Protein AF-A0A1A8HLD9-F1 (afdb_monomer_lite)

Organism: NCBI:txid1143690

Radius of gyration: 20.05 Å; chains: 1; bounding box: 68×21×40 Å

Structure (mmCIF, N/CA/C/O backbone):
data_AF-A0A1A8HLD9-F1
#
_entry.id   AF-A0A1A8HLD9-F1
#
loop_
_atom_site.group_PDB
_atom_site.id
_atom_site.type_symbol
_atom_site.label_atom_id
_atom_site.label_alt_id
_atom_site.label_comp_id
_atom_site.label_asym_id
_atom_site.label_entity_id
_atom_site.label_seq_id
_atom_site.pdbx_PDB_ins_code
_atom_site.Cartn_x
_atom_site.Cartn_y
_atom_site.Cartn_z
_atom_site.occupancy
_atom_site.B_iso_or_equiv
_atom_site.auth_seq_id
_atom_site.auth_comp_id
_atom_site.auth_asym_id
_atom_site.auth_atom_id
_atom_site.pdbx_PDB_model_num
ATOM 1 N N . ASP A 1 1 ? -10.152 0.353 26.319 1.00 69.06 1 ASP A N 1
ATOM 2 C CA . ASP A 1 1 ? -8.879 0.229 25.577 1.00 69.06 1 ASP A CA 1
ATOM 3 C C . ASP A 1 1 ? -8.980 0.678 24.114 1.00 69.06 1 ASP A C 1
ATOM 5 O O . ASP A 1 1 ? -8.528 -0.023 23.220 1.00 69.06 1 ASP A O 1
ATOM 9 N N . GLU A 1 2 ? -9.514 1.875 23.846 1.00 89.31 2 GLU A N 1
ATOM 10 C CA . GLU A 1 2 ? -9.598 2.438 22.481 1.00 89.31 2 GLU A CA 1
ATOM 11 C C . GLU A 1 2 ? -8.245 2.979 21.995 1.00 89.31 2 GLU A C 1
ATOM 13 O O . GLU A 1 2 ? -7.845 2.766 20.853 1.00 89.31 2 GLU A O 1
ATOM 18 N N . GLU A 1 3 ? -7.478 3.617 22.886 1.00 91.44 3 GLU A N 1
ATOM 19 C CA . GLU A 1 3 ? -6.125 4.094 22.572 1.00 91.44 3 GLU A CA 1
ATOM 20 C C . GLU A 1 3 ? -5.189 2.947 22.168 1.00 91.44 3 GLU A C 1
ATOM 22 O O . GLU A 1 3 ? -4.403 3.088 21.231 1.00 91.44 3 GLU A O 1
ATOM 27 N N . SER A 1 4 ? -5.311 1.791 22.830 1.00 94.00 4 SER A N 1
ATOM 28 C CA . SER A 1 4 ? -4.525 0.596 22.506 1.00 94.00 4 SER A CA 1
ATOM 29 C C . SER A 1 4 ? -4.859 0.055 21.114 1.00 94.00 4 SER A C 1
ATOM 31 O O . SER A 1 4 ? -3.947 -0.271 20.354 1.00 94.00 4 SER A O 1
ATOM 33 N N . GLN A 1 5 ? -6.143 0.023 20.742 1.00 93.56 5 GLN A N 1
ATOM 34 C CA . GLN A 1 5 ? -6.575 -0.395 19.405 1.00 93.56 5 GLN A CA 1
ATOM 35 C C . GLN A 1 5 ? -6.090 0.574 18.321 1.00 93.56 5 GLN A C 1
ATOM 37 O O . GLN A 1 5 ? -5.526 0.141 17.315 1.00 93.56 5 GLN A O 1
ATOM 42 N N . ASN A 1 6 ? -6.216 1.882 18.556 1.00 94.38 6 ASN A N 1
ATOM 43 C CA . ASN A 1 6 ? -5.728 2.910 17.635 1.00 94.38 6 ASN A CA 1
ATOM 44 C C . ASN A 1 6 ? -4.209 2.832 17.437 1.00 94.38 6 ASN A C 1
ATOM 46 O O . ASN A 1 6 ? -3.710 3.012 16.323 1.00 94.38 6 ASN A O 1
ATOM 50 N N . GLN A 1 7 ? -3.460 2.554 18.505 1.00 95.44 7 GLN A N 1
ATOM 51 C CA . GLN A 1 7 ? -2.015 2.368 18.425 1.00 95.44 7 GLN A CA 1
ATOM 52 C C . GLN A 1 7 ? -1.656 1.110 17.622 1.00 95.44 7 GLN A C 1
ATOM 54 O O . GLN A 1 7 ? -0.838 1.188 16.705 1.00 95.44 7 GLN A O 1
ATOM 59 N N . ALA A 1 8 ? -2.322 -0.017 17.890 1.00 96.25 8 ALA A N 1
ATOM 60 C CA . ALA A 1 8 ? -2.116 -1.258 17.145 1.00 96.25 8 ALA A CA 1
ATOM 61 C C . ALA A 1 8 ? -2.419 -1.090 15.644 1.00 96.25 8 ALA A C 1
ATOM 63 O O . ALA A 1 8 ? -1.652 -1.547 14.795 1.00 96.25 8 ALA A O 1
ATOM 64 N N . GLN A 1 9 ? -3.490 -0.369 15.297 1.00 95.81 9 GLN A N 1
ATOM 65 C CA . GLN A 1 9 ? -3.831 -0.075 13.906 1.00 95.81 9 GLN A CA 1
ATOM 66 C C . GLN A 1 9 ? -2.749 0.773 13.223 1.00 95.81 9 GLN A C 1
ATOM 68 O O . GLN A 1 9 ? -2.356 0.483 12.090 1.00 95.81 9 GLN A O 1
ATOM 73 N N . LYS A 1 10 ? -2.229 1.807 13.898 1.00 96.44 10 LYS A N 1
ATOM 74 C CA . LYS A 1 10 ? -1.130 2.631 13.364 1.00 96.44 10 LYS A CA 1
ATOM 75 C C . LYS A 1 10 ? 0.120 1.795 13.103 1.00 96.44 10 LYS A C 1
ATOM 77 O O . LYS A 1 10 ? 0.704 1.908 12.025 1.00 96.44 10 LYS A O 1
ATOM 82 N N . GLU A 1 11 ? 0.494 0.930 14.041 1.00 97.94 11 GLU A N 1
ATOM 83 C CA . GLU A 1 11 ? 1.642 0.029 13.899 1.00 97.94 11 GLU A CA 1
ATOM 84 C C . GLU A 1 11 ? 1.458 -0.956 12.739 1.00 97.94 11 GLU A C 1
ATOM 86 O O . GLU A 1 11 ? 2.380 -1.162 11.946 1.00 97.94 11 GLU A O 1
ATOM 91 N N . GLN A 1 12 ? 0.252 -1.507 12.573 1.00 98.12 12 GLN A N 1
ATOM 92 C CA . GLN A 1 12 ? -0.077 -2.370 11.441 1.00 98.12 12 GLN A CA 1
ATOM 93 C C . GLN A 1 12 ? 0.089 -1.635 10.102 1.00 98.12 12 GLN A C 1
ATOM 95 O O . GLN A 1 12 ? 0.697 -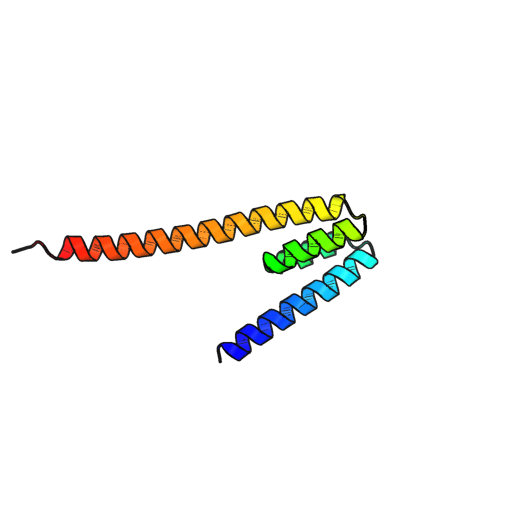2.174 9.176 1.00 98.12 12 GLN A O 1
ATOM 100 N N . GLN A 1 13 ? -0.407 -0.400 9.988 1.00 98.19 13 GLN A N 1
ATOM 101 C CA . GLN A 1 13 ? -0.277 0.395 8.761 1.00 98.19 13 GLN A CA 1
ATOM 102 C C . GLN A 1 13 ? 1.178 0.801 8.482 1.00 98.19 13 GLN A C 1
ATOM 104 O O . GLN A 1 13 ? 1.625 0.770 7.332 1.00 98.19 13 GLN A O 1
ATOM 109 N N . GLU A 1 14 ? 1.954 1.114 9.523 1.00 98.06 14 GLU A N 1
ATOM 110 C CA . GLU A 1 14 ? 3.392 1.354 9.397 1.00 98.06 14 GLU A CA 1
ATOM 111 C C . GLU A 1 14 ? 4.123 0.106 8.877 1.00 98.06 14 GLU A C 1
ATOM 113 O O . GLU A 1 14 ? 4.958 0.194 7.969 1.00 98.06 14 GLU A O 1
ATOM 118 N N . LEU A 1 15 ? 3.793 -1.071 9.415 1.00 98.56 15 LEU A N 1
ATOM 119 C CA . LEU A 1 15 ? 4.387 -2.334 8.997 1.00 98.56 15 LEU A CA 1
ATOM 120 C C . LEU A 1 15 ? 4.024 -2.679 7.548 1.00 98.56 15 LEU A C 1
ATOM 122 O O . LEU A 1 15 ? 4.918 -3.021 6.768 1.00 98.56 15 LEU A O 1
ATOM 126 N N . LEU A 1 16 ? 2.756 -2.520 7.160 1.00 98.62 16 LEU A N 1
ATOM 127 C CA . LEU A 1 16 ? 2.310 -2.686 5.774 1.00 98.62 16 LEU A CA 1
ATOM 128 C C . LEU A 1 16 ? 3.101 -1.777 4.831 1.00 98.62 16 LEU A C 1
ATOM 130 O O . LEU A 1 16 ? 3.581 -2.238 3.795 1.00 98.62 16 LEU A O 1
ATOM 134 N N . MET A 1 17 ? 3.322 -0.512 5.203 1.00 98.31 17 MET A N 1
ATOM 135 C CA . MET A 1 17 ? 4.104 0.409 4.378 1.00 98.31 17 MET A CA 1
ATOM 136 C C . MET A 1 17 ? 5.573 -0.022 4.254 1.00 98.31 17 MET A C 1
ATOM 138 O O . MET A 1 17 ? 6.156 0.039 3.168 1.00 98.31 17 MET A O 1
ATOM 142 N N . LYS A 1 18 ? 6.188 -0.520 5.333 1.00 98.50 18 LYS A N 1
ATOM 143 C CA . LYS A 1 18 ? 7.554 -1.072 5.283 1.00 98.50 18 LYS A CA 1
ATOM 144 C C . 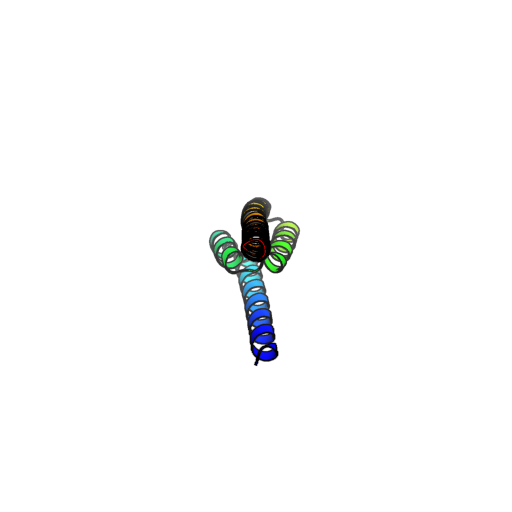LYS A 1 18 ? 7.635 -2.290 4.358 1.00 98.50 18 LYS A C 1
ATOM 146 O O . LYS A 1 18 ? 8.550 -2.367 3.533 1.00 98.50 18 LYS A O 1
ATOM 151 N N . MET A 1 19 ? 6.676 -3.213 4.453 1.00 98.56 19 MET A N 1
ATOM 152 C CA . MET A 1 19 ? 6.596 -4.390 3.580 1.00 98.56 19 MET A CA 1
ATOM 153 C C . MET A 1 19 ? 6.346 -4.008 2.117 1.00 98.56 19 MET A C 1
ATOM 155 O O . MET A 1 19 ? 6.943 -4.599 1.213 1.00 98.56 19 MET A O 1
ATOM 159 N N . PHE A 1 20 ? 5.518 -2.990 1.877 1.00 98.69 20 PHE A N 1
ATOM 160 C CA . PHE A 1 20 ? 5.260 -2.447 0.548 1.00 98.69 20 PHE A CA 1
ATOM 161 C C . PHE A 1 20 ? 6.535 -1.856 -0.055 1.00 98.69 20 PHE A C 1
ATOM 163 O O . PHE A 1 20 ? 6.932 -2.229 -1.158 1.00 98.69 20 PHE A O 1
ATOM 170 N N . ALA A 1 21 ? 7.235 -0.993 0.688 1.00 98.06 21 ALA A N 1
ATOM 171 C CA . ALA A 1 21 ? 8.481 -0.387 0.233 1.00 98.06 21 ALA A CA 1
ATOM 172 C C . ALA A 1 21 ? 9.553 -1.448 -0.065 1.00 98.06 21 ALA A C 1
ATOM 174 O O . ALA A 1 21 ? 10.262 -1.346 -1.067 1.00 98.06 21 ALA A O 1
ATOM 175 N N . LEU A 1 22 ? 9.654 -2.490 0.768 1.00 98.31 22 LEU A N 1
ATOM 176 C CA . LEU A 1 22 ? 10.536 -3.630 0.521 1.00 98.31 22 LEU A CA 1
ATOM 177 C C . LEU A 1 22 ? 10.150 -4.376 -0.764 1.00 98.31 22 LEU A C 1
ATOM 179 O O . LEU A 1 22 ? 11.008 -4.625 -1.606 1.00 98.31 22 LEU A O 1
ATOM 183 N N . SER A 1 23 ? 8.868 -4.693 -0.946 1.00 98.00 23 SER A N 1
ATOM 184 C CA . SER A 1 23 ? 8.368 -5.394 -2.137 1.00 98.00 23 SER A CA 1
ATOM 185 C C . SER A 1 23 ? 8.604 -4.587 -3.416 1.00 98.00 23 SER A C 1
ATOM 187 O O . SER A 1 23 ? 9.045 -5.142 -4.421 1.00 98.00 23 SER A O 1
ATOM 189 N N . CYS A 1 24 ? 8.417 -3.268 -3.352 1.00 96.88 24 CYS A N 1
ATOM 190 C CA . CYS A 1 24 ? 8.645 -2.340 -4.458 1.00 96.88 24 CYS A CA 1
ATOM 191 C C . CYS A 1 24 ? 10.131 -2.268 -4.858 1.00 96.88 24 CYS A C 1
ATOM 193 O O . CYS A 1 24 ? 10.458 -2.222 -6.046 1.00 96.88 24 CYS A O 1
ATOM 195 N N . LYS A 1 25 ? 11.045 -2.326 -3.878 1.00 96.06 25 LYS A N 1
ATOM 196 C CA . LYS A 1 25 ? 12.497 -2.424 -4.118 1.00 96.06 25 LYS A CA 1
ATOM 197 C C . LYS A 1 25 ? 12.923 -3.756 -4.740 1.00 96.06 25 LYS A C 1
ATOM 199 O O . LYS A 1 25 ? 13.950 -3.790 -5.401 1.00 96.06 25 LYS A O 1
ATOM 204 N N . LEU A 1 26 ? 12.169 -4.828 -4.498 1.00 97.31 26 LEU A N 1
ATOM 205 C CA . LEU A 1 26 ? 12.433 -6.173 -5.021 1.00 97.31 26 LEU A CA 1
ATOM 206 C C . LEU A 1 26 ? 11.679 -6.473 -6.326 1.00 97.31 26 LEU A C 1
ATOM 208 O O . LEU A 1 26 ? 11.587 -7.641 -6.703 1.00 97.31 26 LEU A O 1
ATOM 212 N N . ASP A 1 27 ? 11.087 -5.462 -6.972 1.00 95.12 27 ASP A N 1
ATOM 213 C CA . ASP A 1 27 ? 10.317 -5.608 -8.218 1.00 95.12 27 ASP A CA 1
ATOM 214 C C . ASP A 1 27 ? 9.097 -6.547 -8.097 1.00 95.12 27 ASP A C 1
ATOM 216 O O . ASP A 1 27 ? 8.583 -7.077 -9.080 1.00 95.12 27 ASP A O 1
ATOM 220 N N . ARG A 1 28 ? 8.589 -6.762 -6.878 1.00 97.19 28 ARG A N 1
ATOM 221 C CA . ARG A 1 28 ? 7.446 -7.647 -6.602 1.00 97.19 28 ARG A CA 1
ATOM 222 C C . ARG A 1 28 ? 6.128 -6.878 -6.751 1.00 97.19 28 ARG A C 1
ATOM 224 O O . ARG A 1 28 ? 5.398 -6.724 -5.777 1.00 97.19 28 ARG A O 1
ATOM 231 N N . GLU A 1 29 ? 5.816 -6.390 -7.952 1.00 94.81 29 GLU A N 1
ATOM 232 C CA . GLU A 1 29 ? 4.663 -5.493 -8.177 1.00 94.81 29 GLU A CA 1
ATOM 233 C C . GLU A 1 29 ? 3.318 -6.093 -7.750 1.00 94.81 29 GLU A C 1
ATOM 235 O O . GLU A 1 29 ? 2.515 -5.404 -7.129 1.00 94.81 29 GLU A O 1
ATOM 240 N N . PHE A 1 30 ? 3.092 -7.384 -8.007 1.00 97.25 30 PHE A N 1
ATOM 241 C CA . PHE A 1 30 ? 1.868 -8.066 -7.575 1.00 97.25 30 PHE A CA 1
ATOM 242 C C . PHE A 1 30 ? 1.695 -8.026 -6.049 1.00 97.25 30 PHE A C 1
ATOM 244 O O . PHE A 1 30 ? 0.637 -7.666 -5.548 1.00 97.25 30 PHE A O 1
ATOM 251 N N . ARG A 1 31 ? 2.777 -8.274 -5.303 1.00 98.31 31 ARG A N 1
ATOM 252 C CA . ARG A 1 31 ? 2.767 -8.207 -3.837 1.00 98.31 31 ARG A CA 1
ATOM 253 C C . ARG A 1 31 ? 2.527 -6.789 -3.321 1.00 98.31 31 ARG A C 1
ATOM 255 O O . ARG A 1 31 ? 1.915 -6.614 -2.275 1.00 98.31 31 ARG A O 1
ATOM 262 N N . CYS A 1 32 ? 3.022 -5.772 -4.026 1.00 98.25 32 CYS A N 1
ATOM 263 C CA . CYS A 1 32 ? 2.748 -4.380 -3.676 1.00 98.25 32 CYS A CA 1
ATOM 264 C C . CYS A 1 32 ? 1.249 -4.061 -3.739 1.00 98.25 32 CYS A C 1
ATOM 266 O O . CYS A 1 32 ? 0.769 -3.302 -2.905 1.00 98.25 32 CYS A O 1
ATOM 268 N N . VAL A 1 33 ? 0.535 -4.636 -4.710 1.00 98.12 33 VAL A N 1
ATOM 269 C CA . VAL A 1 33 ? -0.920 -4.488 -4.850 1.00 98.12 33 VAL A CA 1
ATOM 270 C C . VAL A 1 33 ? -1.644 -5.193 -3.701 1.00 98.12 33 VAL A C 1
ATOM 272 O O . VAL A 1 33 ? -2.385 -4.531 -2.988 1.00 98.12 33 VAL A O 1
ATOM 275 N N . GLU A 1 34 ? -1.323 -6.461 -3.418 1.00 98.31 34 GLU A N 1
ATOM 276 C CA . GLU A 1 34 ? -1.935 -7.207 -2.299 1.00 98.31 34 GLU A CA 1
ATOM 277 C C . GLU A 1 34 ? -1.749 -6.500 -0.944 1.00 98.31 34 GLU A C 1
ATOM 279 O O . GLU A 1 34 ? -2.647 -6.465 -0.107 1.00 98.31 34 GLU A O 1
ATOM 284 N N . LEU A 1 35 ? -0.572 -5.905 -0.714 1.00 98.50 35 LEU A N 1
ATOM 285 C CA . LEU A 1 35 ? -0.310 -5.135 0.503 1.00 98.50 35 LEU A CA 1
ATOM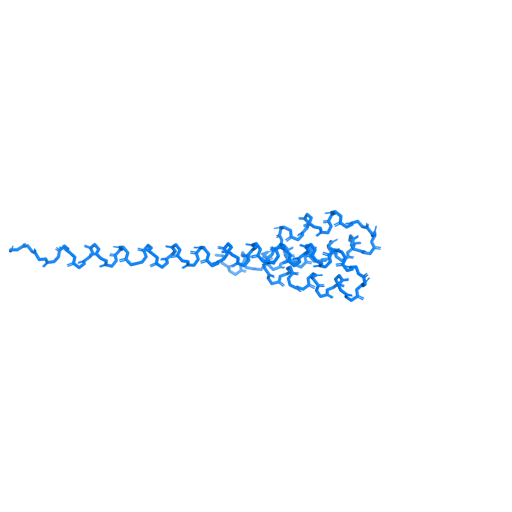 286 C C . LEU A 1 35 ? -1.128 -3.840 0.559 1.00 98.50 35 LEU A C 1
ATOM 288 O O . LEU A 1 35 ? -1.511 -3.426 1.651 1.00 98.50 35 LEU A O 1
ATOM 292 N N . ALA A 1 36 ? -1.380 -3.196 -0.583 1.00 98.19 36 ALA A N 1
ATOM 293 C CA . ALA A 1 36 ? -2.174 -1.973 -0.660 1.00 98.19 3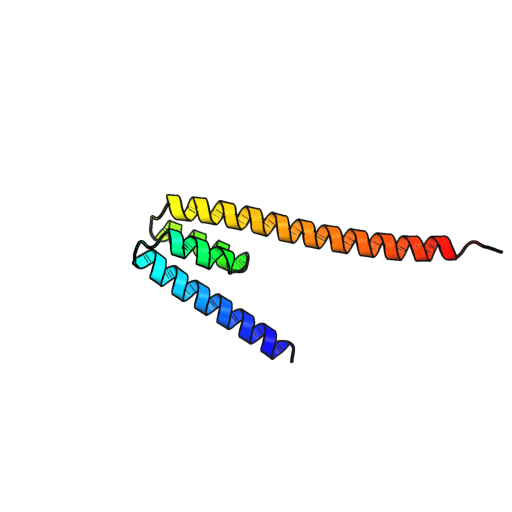6 ALA A CA 1
ATOM 294 C C . ALA A 1 36 ? -3.670 -2.224 -0.410 1.00 98.19 36 ALA A C 1
ATOM 296 O O . ALA A 1 36 ? -4.339 -1.360 0.154 1.00 98.19 36 ALA A O 1
ATOM 297 N N . ASP A 1 37 ? -4.184 -3.411 -0.731 1.00 97.44 37 ASP A N 1
ATOM 298 C CA . ASP A 1 37 ? -5.571 -3.777 -0.417 1.00 97.44 37 ASP A CA 1
ATOM 299 C C . ASP A 1 37 ? -5.826 -3.824 1.097 1.00 97.44 37 ASP A C 1
ATOM 301 O O . ASP A 1 37 ? -6.893 -3.423 1.564 1.00 97.44 37 ASP A O 1
ATOM 305 N N . LEU A 1 38 ? -4.814 -4.203 1.884 1.00 97.69 38 LEU A N 1
ATOM 306 C CA . LEU A 1 38 ? -4.859 -4.224 3.354 1.00 97.69 38 LEU A CA 1
ATOM 307 C C . LEU A 1 38 ? -4.601 -2.850 4.002 1.00 97.69 38 LEU A C 1
ATOM 309 O O . LEU A 1 38 ? -4.701 -2.697 5.224 1.00 97.69 38 LEU A O 1
ATOM 313 N N . MET A 1 39 ? -4.221 -1.846 3.211 1.00 97.88 39 MET A N 1
ATOM 314 C CA . MET A 1 39 ? -3.927 -0.505 3.705 1.00 97.88 39 MET A CA 1
ATOM 315 C C . MET A 1 39 ? -5.191 0.344 3.856 1.00 97.88 39 MET A C 1
ATOM 317 O O . MET A 1 39 ? -6.178 0.193 3.129 1.00 97.88 39 MET A O 1
ATOM 321 N N . THR A 1 40 ? -5.125 1.311 4.770 1.00 96.69 40 THR A N 1
ATOM 322 C CA . THR A 1 40 ? -6.090 2.416 4.808 1.00 96.69 40 THR A CA 1
ATOM 323 C C . THR A 1 40 ? -5.921 3.318 3.588 1.00 96.69 40 THR A C 1
ATOM 325 O O . THR A 1 40 ? -4.841 3.393 2.994 1.00 96.69 40 THR A O 1
ATOM 328 N N . GLN A 1 41 ? -6.958 4.086 3.259 1.00 96.19 41 GLN A N 1
ATOM 329 C CA . GLN A 1 41 ? -6.929 5.048 2.154 1.00 96.19 41 GLN A CA 1
ATOM 330 C C . GLN A 1 41 ? -5.738 6.026 2.235 1.00 96.19 41 GLN A C 1
ATOM 332 O O . GLN A 1 41 ? -5.046 6.301 1.246 1.00 96.19 41 GLN A O 1
ATOM 337 N N . ASN A 1 42 ? -5.429 6.494 3.448 1.00 95.50 42 ASN A N 1
ATOM 338 C CA . ASN A 1 42 ? -4.294 7.380 3.709 1.00 95.50 42 ASN A CA 1
ATOM 339 C C . ASN A 1 42 ? -2.945 6.704 3.409 1.00 95.50 42 ASN A C 1
ATOM 341 O O . ASN A 1 42 ? -2.050 7.322 2.819 1.00 95.50 42 ASN A O 1
ATOM 345 N N . ALA A 1 43 ? -2.797 5.430 3.778 1.00 97.50 43 ALA A N 1
ATOM 346 C CA . ALA A 1 43 ? -1.588 4.658 3.516 1.00 97.50 43 ALA A CA 1
ATOM 347 C C . ALA A 1 43 ? -1.424 4.332 2.018 1.00 97.50 43 ALA A C 1
ATOM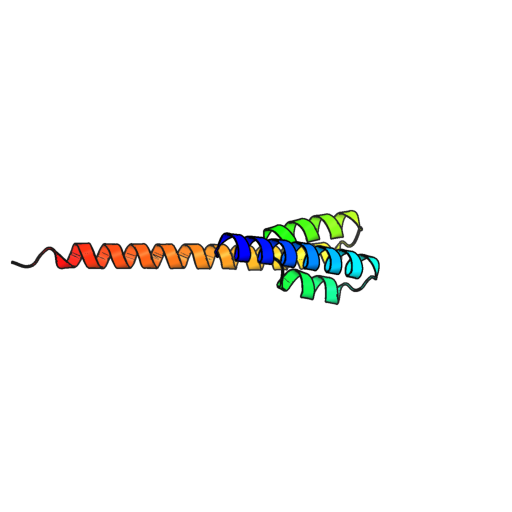 349 O O . ALA A 1 43 ? -0.325 4.518 1.487 1.00 97.50 43 ALA A O 1
ATOM 350 N N . VAL A 1 44 ? -2.502 3.978 1.303 1.00 98.31 44 VAL A N 1
ATOM 351 C CA . VAL A 1 44 ? -2.476 3.783 -0.164 1.00 98.31 44 VAL A CA 1
ATOM 352 C C . VAL A 1 44 ? -2.043 5.065 -0.881 1.00 98.31 44 VAL A C 1
ATOM 354 O O . VAL A 1 44 ? -1.173 5.038 -1.752 1.00 98.31 44 VAL A O 1
ATOM 357 N N . THR A 1 45 ? -2.546 6.225 -0.454 1.00 97.94 45 THR A N 1
ATOM 358 C CA . THR A 1 45 ? -2.136 7.528 -1.008 1.00 97.94 45 THR A CA 1
ATOM 359 C C . THR A 1 45 ? -0.635 7.794 -0.828 1.00 97.94 45 THR A C 1
ATOM 361 O O . THR A 1 45 ? 0.032 8.386 -1.687 1.00 97.94 45 THR A O 1
ATOM 364 N N . LEU A 1 46 ? -0.053 7.360 0.292 1.00 98.06 46 LEU A N 1
ATOM 365 C CA . LEU A 1 46 ? 1.393 7.427 0.501 1.00 98.06 46 LEU A CA 1
ATOM 366 C C . LEU A 1 46 ? 2.148 6.416 -0.385 1.00 98.06 46 LEU A C 1
ATOM 368 O O . LEU A 1 46 ? 3.205 6.756 -0.923 1.00 98.06 46 LEU A O 1
ATOM 372 N N . ALA A 1 47 ? 1.592 5.223 -0.603 1.00 98.44 47 ALA A N 1
ATOM 373 C CA . ALA A 1 47 ? 2.166 4.181 -1.455 1.00 98.44 47 ALA A CA 1
ATOM 374 C C . ALA A 1 47 ? 2.235 4.610 -2.933 1.00 98.44 47 ALA A C 1
ATOM 376 O O . ALA A 1 47 ? 3.262 4.403 -3.582 1.00 98.44 47 ALA A O 1
ATOM 377 N N . ILE A 1 48 ? 1.208 5.306 -3.4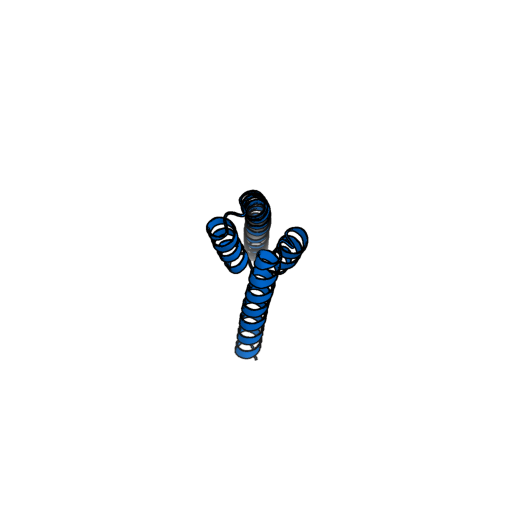41 1.00 98.56 48 ILE A N 1
ATOM 378 C CA . ILE A 1 48 ? 1.205 5.911 -4.787 1.00 98.56 48 ILE A CA 1
ATOM 379 C C . ILE A 1 48 ? 2.380 6.883 -4.937 1.00 98.56 48 ILE A C 1
ATOM 381 O O . ILE A 1 48 ? 3.156 6.797 -5.891 1.00 98.56 48 ILE A O 1
ATOM 385 N N . ARG A 1 49 ? 2.558 7.796 -3.969 1.00 98.44 49 ARG A N 1
ATOM 386 C CA . ARG A 1 49 ? 3.674 8.759 -3.975 1.00 98.44 49 ARG A CA 1
ATOM 387 C C . ARG A 1 49 ? 5.026 8.048 -3.966 1.00 98.44 49 ARG A C 1
ATOM 389 O O . ARG A 1 49 ? 5.942 8.479 -4.668 1.00 98.44 49 ARG A O 1
ATOM 396 N N . TYR A 1 50 ? 5.149 6.960 -3.209 1.00 98.12 50 TYR A N 1
ATOM 397 C CA . TYR A 1 50 ? 6.357 6.142 -3.182 1.00 98.12 50 TYR A CA 1
ATOM 398 C C . TYR A 1 50 ? 6.637 5.489 -4.544 1.00 98.12 50 TYR A C 1
ATOM 400 O O . TYR A 1 50 ? 7.712 5.698 -5.105 1.00 98.12 50 TYR A O 1
ATOM 408 N N . ALA A 1 51 ? 5.666 4.767 -5.115 1.00 98.00 51 ALA A N 1
ATOM 409 C CA . ALA A 1 51 ? 5.797 4.091 -6.408 1.00 98.00 51 ALA A CA 1
ATOM 410 C C . ALA A 1 51 ? 6.170 5.069 -7.536 1.00 98.00 51 ALA A C 1
ATOM 412 O O . ALA A 1 51 ? 7.090 4.802 -8.313 1.00 98.00 51 ALA A O 1
ATOM 413 N N . SER A 1 52 ? 5.534 6.244 -7.562 1.00 97.69 52 SER A N 1
ATOM 414 C CA . SER A 1 52 ? 5.845 7.319 -8.510 1.00 97.69 52 SER A CA 1
ATOM 415 C C . SER A 1 52 ? 7.285 7.822 -8.371 1.00 97.69 52 SER A C 1
ATOM 417 O O . SER A 1 52 ? 7.996 7.940 -9.370 1.00 97.69 52 SER A O 1
ATOM 419 N N . ARG A 1 53 ? 7.771 8.057 -7.141 1.00 97.25 53 ARG A N 1
ATOM 420 C CA . ARG A 1 53 ? 9.171 8.466 -6.892 1.00 97.25 53 ARG A CA 1
ATOM 421 C C . ARG A 1 53 ? 10.175 7.375 -7.269 1.00 97.25 53 ARG A C 1
ATOM 423 O O . ARG A 1 53 ? 11.269 7.693 -7.729 1.00 97.25 53 ARG A O 1
ATOM 430 N N . SER A 1 54 ? 9.789 6.110 -7.134 1.00 94.75 54 SER A N 1
ATOM 431 C CA . SER A 1 54 ? 10.562 4.944 -7.576 1.00 94.75 54 SER A CA 1
ATOM 432 C C . SER A 1 54 ? 10.446 4.657 -9.080 1.00 94.75 54 SER A C 1
ATOM 434 O O . SER A 1 54 ? 10.968 3.645 -9.537 1.00 94.75 54 SER A O 1
ATOM 436 N N . ARG A 1 55 ? 9.793 5.537 -9.857 1.00 95.69 55 ARG A N 1
ATOM 437 C CA . ARG A 1 55 ? 9.577 5.412 -11.311 1.00 95.69 55 ARG A CA 1
ATOM 438 C C . ARG A 1 55 ? 8.791 4.156 -11.726 1.00 95.69 55 ARG A C 1
ATOM 440 O O . ARG A 1 55 ? 8.916 3.692 -12.855 1.00 95.69 55 ARG A O 1
ATOM 447 N N . ARG A 1 56 ? 7.944 3.624 -10.839 1.00 95.75 56 ARG A N 1
ATOM 448 C CA . ARG A 1 56 ? 7.063 2.470 -11.088 1.00 95.75 56 ARG A CA 1
ATOM 449 C C . ARG A 1 56 ? 5.693 2.932 -11.583 1.00 95.75 56 ARG A C 1
ATOM 451 O O . ARG A 1 56 ? 4.711 2.865 -10.850 1.00 95.75 56 ARG A O 1
ATOM 458 N N . LEU A 1 57 ? 5.628 3.448 -12.811 1.00 95.88 57 LEU A N 1
ATOM 459 C CA . LEU A 1 57 ? 4.413 4.098 -13.326 1.00 95.88 57 LEU A CA 1
ATOM 460 C C . LEU A 1 57 ? 3.198 3.157 -13.369 1.00 95.88 57 LEU A C 1
ATOM 462 O O . LEU A 1 57 ? 2.126 3.533 -12.904 1.00 95.88 57 LEU A O 1
ATOM 466 N N . ALA A 1 58 ? 3.373 1.931 -13.872 1.00 96.81 58 ALA A N 1
ATOM 467 C CA . ALA A 1 58 ? 2.286 0.955 -13.969 1.00 96.81 58 ALA A CA 1
ATOM 468 C C . ALA A 1 58 ? 1.736 0.570 -12.586 1.00 96.81 58 ALA A C 1
ATOM 470 O O . ALA A 1 58 ? 0.524 0.533 -12.381 1.00 96.81 58 ALA A O 1
ATOM 471 N N . LEU A 1 59 ? 2.627 0.352 -11.614 1.00 98.00 59 LEU A N 1
ATOM 472 C CA . LEU A 1 59 ? 2.235 0.106 -10.231 1.00 98.00 59 LEU A CA 1
ATOM 473 C C . LEU A 1 59 ? 1.490 1.311 -9.641 1.00 98.00 59 LEU A C 1
ATOM 475 O O . LEU A 1 59 ? 0.440 1.132 -9.039 1.00 98.00 59 LEU A O 1
ATOM 479 N N . ALA A 1 60 ? 1.988 2.535 -9.840 1.00 98.25 60 ALA A N 1
ATOM 480 C CA . ALA A 1 60 ? 1.332 3.743 -9.342 1.00 98.25 60 ALA A CA 1
ATOM 481 C C . ALA A 1 60 ? -0.096 3.899 -9.894 1.00 98.25 60 ALA A C 1
ATOM 483 O O . ALA A 1 60 ? -1.001 4.221 -9.134 1.00 98.25 60 ALA A O 1
ATOM 484 N N . GLN A 1 61 ? -0.311 3.603 -11.180 1.00 98.06 61 GLN A N 1
ATOM 485 C CA . GLN A 1 61 ? -1.642 3.624 -11.796 1.00 98.06 61 GLN A CA 1
ATOM 486 C C . GLN A 1 61 ? -2.588 2.587 -11.183 1.00 98.06 61 GLN A C 1
ATOM 488 O O . GLN A 1 61 ? -3.733 2.918 -10.884 1.00 98.06 61 GLN A O 1
ATOM 493 N N . ARG A 1 62 ? -2.114 1.357 -10.945 1.00 98.06 62 ARG A N 1
ATOM 494 C CA . ARG A 1 62 ? -2.912 0.326 -10.258 1.00 98.06 62 ARG A CA 1
ATOM 495 C C . ARG A 1 62 ? -3.280 0.753 -8.839 1.00 98.06 62 ARG A C 1
ATOM 497 O O . ARG A 1 62 ? -4.429 0.637 -8.442 1.00 98.06 62 ARG A O 1
ATOM 504 N N . LEU A 1 63 ? -2.331 1.319 -8.098 1.00 98.44 63 LEU A N 1
ATOM 505 C CA . LEU A 1 63 ? -2.588 1.833 -6.751 1.00 98.44 63 LEU A CA 1
ATOM 506 C C . LEU A 1 63 ? -3.590 2.999 -6.754 1.00 98.44 63 LEU A C 1
ATOM 508 O O . LEU A 1 63 ? -4.364 3.133 -5.813 1.00 98.44 63 LEU A O 1
ATOM 512 N N . SER A 1 64 ? -3.615 3.824 -7.807 1.00 98.19 64 SER A N 1
ATOM 513 C CA . SER A 1 64 ? -4.640 4.861 -7.975 1.00 98.19 64 SER A CA 1
ATOM 514 C C . SER A 1 64 ? -6.042 4.291 -8.190 1.00 98.19 64 SER A C 1
ATOM 516 O O . SER A 1 64 ? -6.997 4.902 -7.724 1.00 98.19 64 SER A O 1
ATOM 518 N N . GLN A 1 65 ? -6.178 3.136 -8.849 1.00 98.12 65 GLN A N 1
ATOM 519 C CA . GLN A 1 65 ? -7.471 2.449 -8.974 1.00 98.12 65 GLN A CA 1
ATOM 520 C C . GLN A 1 65 ? -7.953 1.951 -7.608 1.00 98.12 65 GLN A C 1
ATOM 522 O O . GLN A 1 65 ? -9.067 2.272 -7.215 1.00 98.12 65 GLN A O 1
ATOM 527 N N . ILE A 1 66 ? -7.074 1.309 -6.832 1.00 97.94 66 ILE A N 1
ATOM 528 C CA . ILE A 1 66 ? -7.381 0.861 -5.460 1.00 97.94 66 ILE A CA 1
ATOM 529 C C . ILE A 1 66 ? -7.791 2.042 -4.571 1.00 97.94 66 ILE A C 1
ATOM 531 O O . ILE A 1 66 ? -8.739 1.950 -3.798 1.00 97.94 66 ILE A O 1
ATOM 535 N N . ALA A 1 67 ? -7.090 3.175 -4.678 1.00 97.69 67 ALA A N 1
ATOM 536 C CA . ALA A 1 67 ? -7.449 4.376 -3.927 1.00 97.69 67 ALA A CA 1
ATOM 537 C C . ALA A 1 67 ? -8.829 4.920 -4.325 1.00 97.69 67 ALA A C 1
ATOM 539 O O . ALA A 1 67 ? -9.553 5.422 -3.470 1.00 97.69 67 ALA A O 1
ATOM 540 N N . LEU A 1 68 ? -9.206 4.838 -5.603 1.00 96.81 68 LEU A N 1
ATOM 541 C CA . LEU A 1 68 ? -10.537 5.245 -6.048 1.00 96.81 68 LEU A CA 1
ATOM 542 C C . LEU A 1 68 ? -11.615 4.304 -5.496 1.00 96.81 68 LEU A C 1
ATOM 544 O O . LEU A 1 68 ? -12.598 4.779 -4.941 1.00 96.81 68 LEU A O 1
ATOM 548 N N . GLU A 1 69 ? -11.401 2.990 -5.581 1.00 95.94 69 GLU A N 1
ATOM 549 C CA . GLU A 1 69 ? -12.316 1.974 -5.042 1.00 95.94 69 GLU A CA 1
ATOM 550 C C . GLU A 1 69 ? -12.543 2.162 -3.536 1.00 95.94 69 GLU A C 1
ATOM 552 O O . GLU A 1 69 ? -13.683 2.245 -3.088 1.00 95.94 69 GLU A O 1
ATOM 557 N N . LYS A 1 70 ? -11.468 2.347 -2.762 1.00 94.88 70 LYS A N 1
ATOM 558 C CA . LYS A 1 70 ? -11.553 2.637 -1.322 1.00 94.88 70 LYS A CA 1
ATOM 559 C C . LYS A 1 70 ? -12.236 3.974 -1.023 1.00 94.88 70 LYS A C 1
ATOM 561 O O . LYS A 1 70 ? -12.923 4.088 -0.018 1.00 94.88 70 LYS A O 1
ATOM 566 N N . SER A 1 71 ? -12.055 4.993 -1.867 1.00 93.19 71 SER A N 1
ATOM 567 C CA . SER A 1 71 ? -12.748 6.280 -1.705 1.00 93.19 71 SER A CA 1
ATOM 568 C C . SER A 1 71 ? -14.251 6.155 -1.927 1.00 93.19 71 SER A C 1
ATOM 570 O O . SER A 1 71 ? -15.014 6.879 -1.297 1.00 93.19 71 SER A O 1
ATOM 572 N N . ASN A 1 72 ? -14.671 5.291 -2.850 1.00 92.81 72 ASN A N 1
ATOM 573 C CA . ASN A 1 72 ? -16.086 5.039 -3.097 1.00 92.81 72 ASN A CA 1
ATOM 574 C C . ASN A 1 72 ? -16.703 4.269 -1.929 1.00 92.81 72 ASN A C 1
ATOM 576 O O . ASN A 1 72 ? -17.743 4.688 -1.453 1.00 92.81 72 ASN A O 1
ATOM 580 N N . GLN A 1 73 ? -16.011 3.253 -1.402 1.00 89.38 73 GLN A N 1
ATOM 581 C CA . GLN A 1 73 ? -16.455 2.513 -0.211 1.00 89.38 73 GLN A CA 1
ATOM 582 C C . GLN A 1 73 ? -16.680 3.436 0.991 1.00 89.38 73 GLN A C 1
ATOM 584 O O . GLN A 1 73 ? -17.745 3.409 1.584 1.00 89.38 73 GLN A O 1
ATOM 589 N N . VAL A 1 74 ? -15.725 4.324 1.295 1.00 86.56 74 VAL A N 1
ATOM 590 C CA . VAL A 1 74 ? -15.884 5.275 2.412 1.00 86.56 74 VAL A CA 1
ATOM 591 C C . VAL A 1 74 ? -17.078 6.215 2.199 1.00 86.56 74 VAL A C 1
ATOM 593 O O . VAL A 1 74 ? -17.774 6.532 3.152 1.00 86.56 74 VAL A O 1
ATOM 596 N N . GLN A 1 75 ? -17.333 6.653 0.962 1.00 80.00 75 GLN A N 1
ATOM 597 C CA . GLN A 1 75 ? -18.500 7.490 0.657 1.00 80.00 75 GLN A CA 1
ATOM 598 C C . GLN A 1 75 ? -19.823 6.715 0.729 1.00 80.00 75 GLN A C 1
ATOM 600 O O . GLN A 1 75 ? -20.833 7.302 1.100 1.00 80.00 75 GLN A O 1
ATOM 605 N N . GLU A 1 76 ? -19.831 5.437 0.343 1.00 79.88 76 GLU A N 1
ATOM 606 C CA . GLU A 1 76 ? -20.992 4.549 0.464 1.00 79.88 76 GLU A CA 1
ATOM 607 C C . GLU A 1 76 ? -21.324 4.308 1.943 1.00 79.88 76 GLU A C 1
ATOM 609 O O . GLU A 1 76 ? -22.457 4.560 2.344 1.00 79.88 76 GLU A O 1
ATOM 614 N N . ASP A 1 77 ? -20.327 3.964 2.764 1.00 75.50 77 ASP A N 1
ATOM 615 C CA . ASP A 1 77 ? -20.485 3.787 4.214 1.00 75.50 77 ASP A CA 1
ATOM 616 C C . ASP A 1 77 ? -21.024 5.076 4.881 1.00 75.50 77 ASP A C 1
ATOM 618 O O . ASP A 1 77 ? -21.985 5.039 5.648 1.00 75.50 77 ASP A O 1
ATOM 622 N N . GLU A 1 78 ? -20.463 6.246 4.539 1.00 70.94 78 GLU A N 1
ATOM 623 C CA . GLU A 1 78 ? -20.928 7.547 5.052 1.00 70.94 78 GLU A CA 1
ATOM 624 C C . GLU A 1 78 ? -22.357 7.903 4.598 1.00 70.94 78 GLU A C 1
ATOM 626 O O . GLU A 1 78 ? -23.060 8.641 5.297 1.00 70.94 78 GLU A O 1
ATOM 631 N N . ALA A 1 79 ? -22.787 7.441 3.420 1.00 68.69 79 ALA A N 1
ATOM 632 C CA . ALA A 1 79 ? -24.132 7.676 2.902 1.00 68.69 79 ALA A CA 1
ATOM 633 C C . ALA A 1 79 ? -25.169 6.762 3.574 1.00 68.69 79 ALA A C 1
ATOM 635 O O . ALA A 1 79 ? -26.247 7.239 3.928 1.00 68.69 79 ALA A O 1
ATOM 636 N N . GLU A 1 80 ? -24.832 5.490 3.804 1.00 66.19 80 GLU A N 1
ATOM 637 C CA . GLU A 1 80 ? -25.684 4.535 4.525 1.00 66.19 80 GLU A CA 1
ATOM 638 C C . GLU A 1 80 ? -25.927 4.986 5.976 1.00 66.19 80 GLU A C 1
ATOM 640 O O . GLU A 1 80 ? -27.075 5.024 6.422 1.00 66.19 80 GLU A O 1
ATOM 645 N N . GLU A 1 81 ? -24.888 5.449 6.686 1.00 65.50 81 GLU A N 1
ATOM 646 C CA . GLU A 1 81 ? -25.029 6.005 8.044 1.00 65.50 81 GLU A CA 1
ATOM 647 C C . GLU A 1 81 ? -25.981 7.221 8.085 1.00 65.50 81 GLU A C 1
ATOM 649 O O . GLU A 1 81 ? -26.799 7.363 9.000 1.00 65.50 81 GLU A O 1
ATOM 654 N N . GLN A 1 82 ? -25.926 8.092 7.070 1.00 64.25 82 GLN A N 1
ATOM 655 C CA . GLN A 1 82 ? -26.813 9.257 6.963 1.00 64.25 82 GLN A CA 1
ATOM 656 C C . GLN A 1 82 ? -28.263 8.881 6.633 1.00 64.25 82 GLN A C 1
ATOM 658 O O . GLN A 1 82 ? -29.186 9.582 7.062 1.00 64.25 82 GLN A O 1
ATOM 663 N N . GLU A 1 83 ? -28.491 7.827 5.849 1.00 66.44 83 GLU A N 1
ATOM 664 C CA . GLU A 1 83 ? -29.836 7.314 5.563 1.00 66.44 83 GLU A CA 1
ATOM 665 C C . GLU A 1 83 ? -30.459 6.663 6.807 1.00 66.44 83 GLU A C 1
ATOM 667 O O . GLU A 1 83 ? -31.625 6.933 7.115 1.00 66.44 83 GLU A O 1
ATOM 672 N N . GLU A 1 84 ? -29.681 5.900 7.582 1.00 63.41 84 GLU A N 1
ATOM 673 C CA . GLU A 1 84 ? -30.133 5.316 8.850 1.00 63.41 84 GLU A CA 1
ATOM 674 C C . GLU A 1 84 ? -30.506 6.388 9.888 1.00 63.41 84 GLU A C 1
ATOM 676 O O . GLU A 1 84 ? -31.564 6.292 10.522 1.00 63.41 84 GLU A O 1
ATOM 681 N N . GLU A 1 85 ? -29.708 7.455 10.039 1.00 63.09 85 GLU A N 1
ATOM 682 C CA . GLU A 1 85 ? -30.050 8.579 10.926 1.00 63.09 85 GLU A CA 1
ATOM 683 C C . GLU A 1 85 ? -31.348 9.287 10.500 1.00 63.09 85 GLU A C 1
ATOM 685 O O . GLU A 1 85 ? -32.173 9.670 11.345 1.00 63.09 85 GLU A O 1
ATOM 690 N N . GLN A 1 86 ? -31.564 9.447 9.191 1.00 61.53 86 GLN A N 1
ATOM 691 C CA . GLN A 1 86 ? -32.769 10.072 8.649 1.00 61.53 86 GLN A CA 1
ATOM 692 C C . GLN A 1 86 ? -34.016 9.211 8.879 1.00 61.53 86 GLN A C 1
ATOM 694 O O . GLN A 1 86 ? -35.037 9.754 9.318 1.00 61.53 86 GLN A O 1
ATOM 699 N N . ASP A 1 87 ? -33.941 7.895 8.672 1.00 65.25 87 ASP A N 1
ATOM 700 C CA . ASP A 1 87 ? -35.063 6.979 8.917 1.00 65.25 87 ASP A CA 1
ATOM 701 C C . ASP A 1 87 ? -35.418 6.914 10.415 1.00 65.25 87 ASP A C 1
ATOM 703 O O . ASP A 1 87 ? -36.583 7.054 10.806 1.00 65.25 87 ASP A O 1
ATOM 707 N N . TYR A 1 88 ? -34.410 6.876 11.295 1.00 60.34 88 TYR A N 1
ATOM 708 C CA . TYR A 1 88 ? -34.622 6.942 12.746 1.00 60.34 88 TYR A CA 1
ATOM 709 C C . TYR A 1 88 ? -35.301 8.252 13.188 1.00 60.34 88 TYR A C 1
ATOM 711 O O . TYR A 1 88 ? -36.128 8.264 14.112 1.00 60.34 88 TYR A O 1
ATOM 719 N N . SER A 1 89 ? -34.981 9.372 12.529 1.00 66.62 89 SER A N 1
ATOM 720 C CA . SER A 1 89 ? -35.598 10.678 12.797 1.00 66.62 89 SER A CA 1
ATOM 721 C C . SER A 1 89 ? -37.043 10.775 12.275 1.00 66.62 89 SER A C 1
ATOM 723 O O . SER A 1 89 ? -37.912 11.325 12.960 1.00 66.62 89 SER A O 1
ATOM 725 N N . SER A 1 90 ? -37.322 10.173 11.114 1.00 63.78 90 SER A N 1
ATOM 726 C CA . SER A 1 90 ? -38.638 10.096 10.462 1.00 63.78 90 SER A CA 1
ATOM 727 C C . SER A 1 90 ? -39.641 9.277 11.287 1.00 63.78 90 SER A C 1
ATOM 729 O O . SER A 1 90 ? -40.773 9.712 11.540 1.00 63.78 90 SER A O 1
ATOM 731 N N . VAL A 1 91 ? -39.211 8.130 11.820 1.00 61.09 91 VAL A N 1
ATOM 732 C CA . VAL A 1 91 ? -40.045 7.258 12.667 1.00 61.09 91 VAL A CA 1
ATOM 733 C C . VAL A 1 91 ? -40.440 7.942 13.986 1.00 61.09 91 VAL A C 1
ATOM 735 O O . VAL A 1 91 ? -41.560 7.755 14.474 1.00 61.09 91 VAL A O 1
ATOM 738 N N . ARG A 1 92 ? -39.581 8.803 14.556 1.00 57.12 92 ARG A N 1
ATOM 739 C CA . ARG A 1 92 ? -39.912 9.596 15.761 1.00 57.12 92 ARG A CA 1
ATOM 740 C C . ARG A 1 92 ? -40.905 10.729 15.504 1.00 57.12 92 ARG A C 1
ATOM 742 O O . ARG A 1 92 ? -41.663 11.076 16.405 1.00 57.12 92 ARG A O 1
ATOM 749 N N . GLN A 1 93 ? -40.906 11.322 14.313 1.00 56.38 93 GLN A N 1
ATOM 750 C CA . GLN A 1 93 ? -41.822 12.421 13.986 1.00 56.38 93 GLN A CA 1
ATOM 751 C C . GLN A 1 93 ? -43.235 11.925 13.649 1.00 56.38 93 GLN A C 1
ATOM 753 O O . GLN A 1 93 ? -44.218 12.596 13.962 1.00 56.38 93 GLN A O 1
ATOM 758 N N . THR A 1 94 ? -43.356 10.731 13.066 1.00 56.16 94 THR A N 1
ATOM 759 C CA . THR A 1 94 ? -44.654 10.145 12.681 1.00 56.16 94 THR A CA 1
ATOM 760 C C . THR A 1 94 ? -45.419 9.519 13.852 1.00 56.16 94 THR A C 1
ATOM 762 O O . THR A 1 94 ? -46.645 9.442 13.814 1.00 56.16 94 THR A O 1
ATOM 765 N N . SER A 1 95 ? -44.731 9.144 14.934 1.00 56.97 95 SER A N 1
ATOM 766 C CA . SER A 1 95 ? -45.324 8.529 16.134 1.00 56.97 95 SER A CA 1
ATOM 767 C C . SER A 1 95 ? -45.899 9.532 17.155 1.00 56.97 95 SER A C 1
ATOM 769 O O . SER A 1 95 ? -46.425 9.121 18.187 1.00 56.97 95 SER A O 1
ATOM 771 N N . GLY A 1 96 ? -45.858 10.841 16.862 1.00 57.53 96 GLY A N 1
ATOM 772 C CA . GLY A 1 96 ? -46.350 11.917 17.737 1.00 57.53 96 GLY A CA 1
ATOM 773 C C . GLY A 1 96 ? -47.735 12.497 17.407 1.00 57.53 96 GLY A C 1
ATOM 774 O O . GLY A 1 96 ? -48.186 13.393 18.116 1.00 57.53 96 GLY A O 1
ATOM 775 N N . PHE A 1 97 ? -48.426 12.023 16.363 1.00 55.91 97 PHE A N 1
ATOM 776 C CA . PHE A 1 97 ? -49.740 12.550 15.961 1.00 55.91 97 PHE A CA 1
ATOM 777 C C . PHE A 1 97 ? -50.815 11.458 15.961 1.00 55.91 97 PHE A C 1
ATOM 779 O O . PHE A 1 97 ? -51.211 10.944 14.919 1.00 55.91 97 PHE A O 1
ATOM 786 N N . GLY A 1 98 ? -51.313 11.115 17.148 1.00 53.47 98 GLY A N 1
ATOM 787 C CA . GLY A 1 98 ? -52.425 10.183 17.311 1.00 53.47 98 GLY A CA 1
ATOM 788 C C . GLY A 1 98 ? -53.113 10.337 18.664 1.00 53.47 98 GLY A C 1
ATOM 789 O O . GLY A 1 98 ? -52.778 9.589 19.569 1.00 53.47 98 GLY A O 1
ATOM 790 N N . GLN A 1 99 ? -54.057 11.292 18.716 1.00 42.31 99 GLN A N 1
ATOM 791 C CA . GLN A 1 99 ? -55.180 11.483 19.664 1.00 42.31 99 GLN A CA 1
ATOM 792 C C . GLN A 1 99 ? -54.916 11.494 21.176 1.00 42.31 99 GLN A C 1
ATOM 794 O O . GLN A 1 99 ? -54.577 10.445 21.758 1.00 42.31 99 GLN A O 1
#

Sequence (99 aa):
DEESQNQAQKEQQELLMKMFALSCKLDREFRCVELADLMTQNAVTLAIRYASRSRRLALAQRLSQIALEKSNQVQEDEAEEQEEEQDYSSVRQTSGFGQ

Secondary structure (DSSP, 8-state):
-HHHHHHHHHHHHHHHHHHHHHHHHTT-HHHHHHHHHTS-HHHHHHHHHHHHHTT-HHHHHHHHHHHHHHHHHHHHHHHHHHHHHHHHHHHHHHTT---

Foldseek 3Di:
DVVVVVVVLVVLLVVLLVVLLVCLVVVVLVVNLVSLLVHQLVSLVVSLVSCVVVVVVVSSVSSVVSSVVNVVVVVVVVVVVVVVVVVVVVVVVVVPDDD

InterPro domains:
  IPR048591 WDHD1/CFT4, helical bundle [PF20946] (2-72)

pLDDT: mean 87.95, std 15.37, range [42.31, 98.69]